Protein AF-A0A7S3ZEH0-F1 (afdb_monomer_lite)

Organism: NCBI:txid91324

Foldseek 3Di:
DVQDQKWKWKDAPFKIKIWDFDPDPDGDIDIDMDTPVVPDPDDDFDDPQNSMWMKMFGPVLVVVLVVVQPQFPDWDWDFDADPNFTWTWIFTHHPPDTDIDTTTIDTDDPVRVVVRDDDDDDDDPDDDDDDDPVVVVVVVVVVVVVVVD

pLDDT: mean 90.43, std 10.84, range [43.19, 98.19]

InterPro domains:
  IPR007150 HUS1/Mec3 [PF04005] (2-148)
  IPR007150 HUS1/Mec3 [PTHR12900] (2-148)
  IPR016580 HUS1 [PIRSF011312] (2-148)

Sequence (149 aa):
EKISKEVMIIMDKTTIQFRISRESMSEENVFVETAVNGLFDNYRIESKNSNVIGVSAKAPILVAALRTGDRARQIIVKLHKKDNTPCLKFQIFTEENEIVQDVPVRLLNRKQIAETEEPSLPEPEVKIHMPKIKMLKNIINRMRSVSED

Radius of gyration: 18.75 Å; chains: 1; bounding box: 48×48×44 Å

Secondary structure (DSSP, 8-state):
--S-SEEEEEE-SSEEEEEEE--SSS--EEEEEEEGGGT-SS-----TTTT-EEEEEEHHHHHHHHHTTTT-SEEEEEEEEETTEEEEEEEEE-SS-EEEEEEEEEEEPHHHHHHTPPP-PPPPS-------HHHHHHHHHHHHTTTT-

Structure (mmCIF, N/CA/C/O backbone):
data_AF-A0A7S3ZEH0-F1
#
_entry.id   AF-A0A7S3ZEH0-F1
#
loop_
_atom_site.group_PDB
_atom_site.id
_atom_site.type_symbol
_atom_site.label_atom_id
_atom_site.label_alt_id
_atom_site.label_comp_id
_atom_site.label_asym_id
_atom_site.label_entity_id
_atom_site.label_seq_id
_atom_site.pdbx_PDB_ins_code
_atom_site.Cartn_x
_atom_site.Cartn_y
_atom_site.Cartn_z
_atom_site.occupancy
_atom_site.B_iso_or_equiv
_atom_site.auth_seq_id
_atom_site.auth_comp_id
_atom_site.auth_asym_id
_atom_site.auth_atom_id
_atom_site.pdbx_PDB_model_num
ATOM 1 N N . GLU A 1 1 ? 5.547 -7.453 4.840 1.00 46.72 1 GLU A N 1
ATOM 2 C CA . GLU A 1 1 ? 6.449 -7.713 5.988 1.00 46.72 1 GLU A CA 1
ATOM 3 C C . GLU A 1 1 ? 7.658 -8.576 5.623 1.00 46.72 1 GLU A C 1
ATOM 5 O O . GLU A 1 1 ? 8.771 -8.150 5.872 1.00 46.72 1 GLU A O 1
ATOM 10 N N . LYS A 1 2 ? 7.484 -9.745 4.986 1.00 58.69 2 LYS A N 1
ATOM 11 C CA . LYS A 1 2 ? 8.606 -10.664 4.693 1.00 58.69 2 LYS A CA 1
ATOM 12 C C . LYS A 1 2 ? 9.557 -10.230 3.562 1.00 58.69 2 LYS A C 1
ATOM 14 O O . LYS A 1 2 ? 10.610 -10.838 3.412 1.00 58.69 2 LYS A O 1
ATOM 19 N N . ILE A 1 3 ? 9.190 -9.215 2.771 1.00 62.38 3 ILE A N 1
ATOM 20 C CA . ILE A 1 3 ? 9.937 -8.808 1.566 1.00 62.38 3 ILE A CA 1
ATOM 21 C C . ILE A 1 3 ? 10.744 -7.524 1.817 1.00 62.38 3 ILE A C 1
ATOM 23 O O . ILE A 1 3 ? 11.957 -7.557 1.678 1.00 62.38 3 ILE A O 1
ATOM 27 N N . SER A 1 4 ? 10.144 -6.425 2.281 1.00 71.50 4 SER A N 1
ATOM 28 C CA . SER A 1 4 ? 10.888 -5.195 2.610 1.00 71.50 4 SER A CA 1
ATOM 29 C C . SER A 1 4 ? 10.333 -4.484 3.843 1.00 71.50 4 SER A C 1
ATOM 31 O O . SER A 1 4 ? 9.208 -4.756 4.282 1.00 71.50 4 SER A O 1
ATOM 33 N N . LYS A 1 5 ? 11.152 -3.583 4.402 1.00 83.12 5 LYS A N 1
ATOM 34 C CA . LYS A 1 5 ? 10.822 -2.715 5.541 1.00 83.12 5 LYS A CA 1
ATOM 35 C C . LYS A 1 5 ? 9.933 -1.539 5.132 1.00 83.12 5 LYS A C 1
ATOM 37 O O . LYS A 1 5 ? 9.142 -1.088 5.958 1.00 83.12 5 LYS A O 1
ATOM 42 N N . GLU A 1 6 ? 10.024 -1.084 3.885 1.00 90.88 6 GLU A N 1
ATOM 43 C CA . GLU A 1 6 ? 9.177 -0.028 3.322 1.00 90.88 6 GLU A CA 1
ATOM 44 C C . GLU A 1 6 ? 8.362 -0.541 2.133 1.00 90.88 6 GLU A C 1
ATOM 46 O O . GLU A 1 6 ? 8.742 -1.495 1.453 1.00 90.88 6 GLU A O 1
ATOM 51 N N . VAL A 1 7 ? 7.212 0.090 1.918 1.00 94.50 7 VAL A N 1
ATOM 52 C CA . VAL A 1 7 ? 6.353 -0.110 0.754 1.00 94.50 7 VAL A CA 1
ATOM 53 C C . VAL A 1 7 ? 5.926 1.250 0.227 1.00 94.50 7 VAL A C 1
ATOM 55 O O . VAL A 1 7 ? 5.543 2.132 1.000 1.00 94.50 7 VAL A O 1
ATOM 58 N N . MET A 1 8 ? 5.985 1.408 -1.089 1.00 95.75 8 MET A N 1
ATOM 59 C CA . MET A 1 8 ? 5.442 2.567 -1.779 1.00 95.75 8 MET A CA 1
ATOM 60 C C . MET A 1 8 ? 4.051 2.236 -2.297 1.00 95.75 8 MET A C 1
ATOM 62 O O . MET A 1 8 ? 3.823 1.151 -2.828 1.00 95.75 8 MET A O 1
ATOM 66 N N . ILE A 1 9 ? 3.129 3.173 -2.123 1.00 97.19 9 ILE A N 1
ATOM 67 C CA . ILE A 1 9 ? 1.746 3.074 -2.571 1.00 97.19 9 ILE A CA 1
ATOM 68 C C . ILE A 1 9 ? 1.50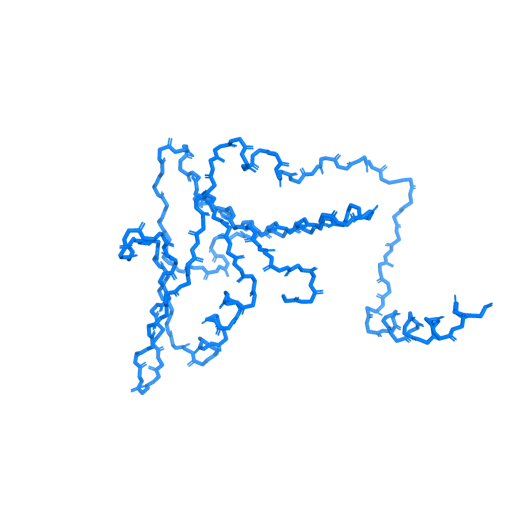5 4.248 -3.508 1.00 97.19 9 ILE A C 1
ATOM 70 O O . ILE A 1 9 ? 1.583 5.405 -3.084 1.00 97.19 9 ILE A O 1
ATOM 74 N N . ILE A 1 10 ? 1.249 3.953 -4.776 1.00 97.75 10 ILE A N 1
ATOM 75 C CA . ILE A 1 10 ? 0.929 4.947 -5.797 1.00 97.75 10 ILE A CA 1
ATOM 76 C C . ILE A 1 10 ? -0.554 4.822 -6.109 1.00 97.75 10 ILE A C 1
ATOM 78 O O . ILE A 1 10 ? -1.046 3.734 -6.384 1.00 97.75 10 ILE A O 1
ATOM 82 N N . MET A 1 11 ? -1.267 5.933 -6.000 1.00 97.88 11 MET A N 1
ATOM 83 C CA . MET A 1 11 ? -2.717 5.990 -6.111 1.00 97.88 11 MET A CA 1
ATOM 84 C C . MET A 1 11 ? -3.094 7.018 -7.166 1.00 97.88 11 MET A C 1
ATOM 86 O O . MET A 1 11 ? -2.714 8.189 -7.049 1.00 97.88 11 MET A O 1
ATOM 90 N N . ASP A 1 12 ? -3.859 6.588 -8.159 1.00 96.88 12 ASP A N 1
ATOM 91 C CA . ASP A 1 12 ? -4.550 7.466 -9.096 1.00 96.88 12 ASP A CA 1
ATOM 92 C C . ASP A 1 12 ? -6.062 7.217 -9.042 1.00 96.88 12 ASP A C 1
ATOM 94 O O . ASP A 1 12 ? -6.558 6.544 -8.147 1.00 96.88 12 ASP A O 1
ATOM 98 N N . LYS A 1 13 ? -6.835 7.797 -9.963 1.00 97.12 13 LYS A N 1
ATOM 99 C CA . LYS A 1 13 ? -8.304 7.686 -9.949 1.00 97.12 13 LYS A CA 1
ATOM 100 C C . LYS A 1 13 ? -8.842 6.274 -10.218 1.00 97.12 13 LYS A C 1
ATOM 102 O O . LYS A 1 13 ? -10.024 6.039 -9.984 1.00 97.12 13 LYS A O 1
ATOM 107 N N . THR A 1 14 ? -8.022 5.377 -10.748 1.00 96.75 14 THR A N 1
ATOM 108 C CA . THR A 1 14 ? -8.417 4.084 -11.315 1.00 96.75 14 THR A CA 1
ATOM 109 C C . THR A 1 14 ? -7.672 2.906 -10.709 1.00 96.75 14 THR A C 1
ATOM 111 O O . THR A 1 14 ? -8.268 1.839 -10.554 1.00 96.75 14 THR A O 1
ATOM 114 N N . THR A 1 15 ? -6.409 3.083 -10.328 1.00 97.50 15 THR A N 1
ATOM 115 C CA . THR A 1 15 ? -5.551 2.009 -9.838 1.00 97.50 15 THR A CA 1
ATOM 116 C C . THR A 1 15 ? -4.839 2.391 -8.548 1.00 97.50 15 THR A C 1
ATOM 118 O O . THR A 1 15 ? -4.650 3.560 -8.190 1.00 97.50 15 THR A O 1
ATOM 121 N N . ILE A 1 16 ? -4.455 1.348 -7.818 1.00 97.44 16 ILE A N 1
ATOM 122 C CA . ILE A 1 16 ? -3.560 1.426 -6.676 1.00 97.44 16 ILE A CA 1
ATOM 123 C C . ILE A 1 16 ? -2.425 0.449 -6.930 1.00 97.44 16 ILE A C 1
ATOM 125 O O . ILE A 1 16 ? -2.649 -0.741 -7.152 1.00 97.44 16 ILE A O 1
ATOM 129 N N . GLN A 1 17 ? -1.204 0.961 -6.872 1.00 96.88 17 GLN A N 1
ATOM 130 C CA . GLN A 1 17 ? 0.010 0.193 -7.086 1.00 96.88 17 GLN A CA 1
ATOM 131 C C . GLN A 1 17 ? 0.812 0.106 -5.791 1.00 96.88 17 GLN A C 1
ATOM 133 O O . GLN A 1 17 ? 1.078 1.121 -5.146 1.00 96.88 17 GLN A O 1
ATOM 138 N N . PHE A 1 18 ? 1.245 -1.099 -5.438 1.00 95.31 18 PHE A N 1
ATOM 139 C CA . PHE A 1 18 ? 2.197 -1.362 -4.369 1.00 95.31 18 PHE A CA 1
ATOM 140 C C . PHE A 1 18 ? 3.542 -1.714 -4.983 1.00 95.31 18 PHE A C 1
ATOM 142 O O . PHE A 1 18 ? 3.646 -2.641 -5.786 1.00 95.31 18 PHE A O 1
ATOM 149 N N . ARG A 1 19 ? 4.574 -0.976 -4.587 1.00 94.19 19 ARG A N 1
ATOM 150 C CA . ARG A 1 19 ? 5.923 -1.121 -5.122 1.00 94.19 19 ARG A CA 1
ATOM 151 C C . ARG A 1 19 ? 6.896 -1.335 -3.980 1.00 94.19 19 ARG A C 1
ATOM 153 O O . ARG A 1 19 ? 6.883 -0.605 -2.983 1.00 94.19 19 ARG A O 1
ATOM 160 N N . ILE A 1 20 ? 7.716 -2.364 -4.109 1.00 90.56 20 ILE A N 1
ATOM 161 C CA . ILE A 1 20 ? 8.736 -2.724 -3.135 1.00 90.56 20 ILE A CA 1
ATOM 162 C C . ILE A 1 20 ? 10.041 -2.920 -3.886 1.00 90.56 20 ILE A C 1
ATOM 164 O O . ILE A 1 20 ? 10.112 -3.769 -4.766 1.00 90.56 20 ILE A O 1
ATOM 168 N N . SER A 1 21 ? 11.071 -2.197 -3.469 1.00 82.12 21 SER A N 1
ATOM 169 C CA . SER A 1 21 ? 12.436 -2.382 -3.952 1.00 82.12 21 SER A CA 1
ATOM 170 C C . SER A 1 21 ? 13.327 -2.789 -2.786 1.00 82.12 21 SER A C 1
ATOM 172 O O . SER A 1 21 ? 13.175 -2.280 -1.667 1.00 82.12 21 SER A O 1
ATOM 174 N N . ARG A 1 22 ? 14.230 -3.742 -3.019 1.00 72.12 22 ARG A N 1
ATOM 175 C CA . ARG A 1 22 ? 15.308 -4.084 -2.084 1.00 72.12 22 ARG A CA 1
ATOM 176 C C . ARG A 1 22 ? 16.590 -3.367 -2.500 1.00 72.12 22 ARG A C 1
ATOM 178 O O . ARG A 1 22 ? 17.007 -3.470 -3.641 1.00 72.12 22 ARG A O 1
ATOM 185 N N . GLU A 1 23 ? 17.232 -2.693 -1.548 1.00 60.22 23 GLU A N 1
ATOM 186 C CA . GLU A 1 23 ? 18.536 -2.024 -1.738 1.00 60.22 23 GLU A CA 1
ATOM 187 C C . GLU A 1 23 ? 19.734 -3.001 -1.690 1.00 60.22 23 GLU A C 1
ATOM 189 O O . GLU A 1 23 ? 20.887 -2.587 -1.769 1.00 60.22 23 GLU A O 1
ATOM 194 N N . SER A 1 24 ? 19.495 -4.305 -1.510 1.00 59.44 24 SER A N 1
ATOM 195 C CA . SER A 1 24 ? 20.548 -5.328 -1.471 1.00 59.44 24 SER A CA 1
ATOM 196 C C . SER A 1 24 ? 21.079 -5.676 -2.866 1.00 59.44 24 SER A C 1
ATOM 198 O O . SER A 1 24 ? 20.396 -5.463 -3.856 1.00 59.44 24 SER A O 1
ATOM 200 N N . MET A 1 25 ? 22.260 -6.306 -2.926 1.00 49.22 25 MET A N 1
ATOM 201 C CA . MET A 1 25 ? 22.977 -6.724 -4.152 1.00 49.22 25 MET A CA 1
ATOM 202 C C . MET A 1 25 ? 22.169 -7.565 -5.163 1.00 49.22 25 MET A C 1
ATOM 204 O O . MET A 1 25 ? 22.619 -7.760 -6.286 1.00 49.22 25 MET A O 1
ATOM 208 N N . SER A 1 26 ? 20.993 -8.066 -4.782 1.00 57.91 26 SER A N 1
ATOM 209 C CA . SER A 1 26 ? 19.984 -8.609 -5.689 1.00 57.91 26 SER A CA 1
ATOM 210 C C . SER A 1 26 ? 18.871 -7.571 -5.880 1.00 57.91 26 SER A C 1
ATOM 212 O O . SER A 1 26 ? 18.153 -7.275 -4.918 1.00 57.91 26 SER A O 1
ATOM 214 N N . GLU A 1 27 ? 18.714 -7.048 -7.100 1.00 63.56 27 GLU A N 1
ATOM 215 C CA . GLU A 1 27 ? 17.656 -6.105 -7.505 1.00 63.56 27 GLU A CA 1
ATOM 216 C C . GLU A 1 27 ? 16.273 -6.783 -7.520 1.00 63.56 27 GLU A C 1
ATOM 218 O O . GLU A 1 27 ? 15.629 -6.972 -8.550 1.00 63.56 27 GLU A O 1
ATOM 223 N N . GLU A 1 28 ? 15.808 -7.216 -6.354 1.00 75.31 28 GLU A N 1
ATOM 224 C CA . GLU A 1 28 ? 14.489 -7.808 -6.200 1.00 75.31 28 GLU A CA 1
ATOM 225 C C . GLU A 1 28 ? 13.457 -6.694 -6.050 1.00 75.31 28 GLU A C 1
ATOM 227 O O . GLU A 1 28 ? 13.309 -6.084 -4.983 1.00 75.31 28 GLU A O 1
ATOM 232 N N . ASN A 1 29 ? 12.729 -6.451 -7.135 1.00 84.75 29 ASN A N 1
ATOM 233 C CA . ASN A 1 29 ? 11.590 -5.551 -7.153 1.00 84.75 29 ASN A CA 1
ATOM 234 C C . ASN A 1 29 ? 10.283 -6.348 -7.186 1.00 84.75 29 ASN A C 1
ATOM 236 O O . ASN A 1 29 ? 10.173 -7.373 -7.858 1.00 84.75 29 ASN A O 1
ATOM 240 N N . VAL A 1 30 ? 9.284 -5.875 -6.445 1.00 90.31 30 VAL A N 1
ATOM 241 C CA . VAL A 1 30 ? 7.925 -6.419 -6.455 1.00 90.31 30 VAL A CA 1
ATOM 242 C C . VAL A 1 30 ? 6.963 -5.298 -6.796 1.00 90.31 30 VAL A C 1
ATOM 244 O O . VAL A 1 30 ? 6.906 -4.286 -6.094 1.00 90.31 30 VAL A O 1
ATOM 247 N N . PHE A 1 31 ? 6.180 -5.530 -7.842 1.00 93.19 31 PHE A N 1
ATOM 248 C CA . PHE A 1 31 ? 5.131 -4.643 -8.316 1.00 93.19 31 PHE A CA 1
ATOM 249 C C . PHE A 1 31 ? 3.796 -5.375 -8.216 1.00 93.19 31 PHE A C 1
ATOM 251 O O . PHE A 1 31 ? 3.687 -6.553 -8.559 1.00 93.19 31 PHE A O 1
ATOM 258 N N . VAL A 1 32 ? 2.791 -4.698 -7.669 1.00 94.19 32 VAL A N 1
ATOM 259 C CA . VAL A 1 32 ? 1.416 -5.191 -7.614 1.00 94.19 32 VAL A CA 1
ATOM 260 C C . VAL A 1 32 ? 0.502 -4.042 -7.977 1.00 94.19 32 VAL A C 1
ATOM 262 O O . VAL A 1 32 ? 0.510 -3.023 -7.293 1.00 94.19 32 VAL A O 1
ATOM 265 N N . GLU A 1 33 ? -0.314 -4.221 -9.003 1.00 95.38 33 GLU A N 1
ATOM 266 C CA . GLU A 1 33 ? -1.375 -3.289 -9.363 1.00 95.38 33 GLU A CA 1
ATOM 267 C C . GLU A 1 33 ? -2.741 -3.915 -9.088 1.00 95.38 33 GLU A C 1
ATOM 269 O O . GLU A 1 33 ? -2.953 -5.114 -9.278 1.00 95.38 33 GLU A O 1
ATOM 274 N N . THR A 1 34 ? -3.679 -3.095 -8.626 1.00 96.19 34 THR A N 1
ATOM 275 C CA . THR A 1 34 ? -5.081 -3.478 -8.484 1.00 96.19 34 THR A CA 1
ATOM 276 C C . THR A 1 34 ? -5.993 -2.303 -8.809 1.00 96.19 34 THR A C 1
ATOM 278 O O . THR A 1 34 ? -5.652 -1.141 -8.571 1.00 96.19 34 THR A O 1
ATOM 281 N N . ALA A 1 35 ? -7.167 -2.603 -9.355 1.00 97.44 35 ALA A N 1
ATOM 282 C CA . ALA A 1 35 ? -8.162 -1.596 -9.679 1.00 97.44 35 ALA A CA 1
ATOM 283 C C . ALA A 1 35 ? -8.859 -1.085 -8.406 1.00 97.44 35 ALA A C 1
ATOM 285 O O . ALA A 1 35 ? -9.201 -1.854 -7.505 1.00 97.44 35 ALA A O 1
ATOM 286 N N . VAL A 1 36 ? -9.108 0.225 -8.345 1.00 96.94 36 VAL A N 1
ATOM 287 C CA . VAL A 1 36 ? -9.748 0.897 -7.202 1.00 96.94 36 VAL A CA 1
ATOM 288 C C . VAL A 1 36 ? -11.123 0.307 -6.895 1.00 96.94 36 VAL A C 1
ATOM 290 O O . VAL A 1 36 ? -11.448 0.081 -5.732 1.00 96.94 36 VAL A O 1
ATOM 293 N N . ASN A 1 37 ? -11.912 0.016 -7.929 1.00 95.50 37 ASN A N 1
ATOM 294 C CA . ASN A 1 37 ? -13.257 -0.549 -7.797 1.00 95.50 37 ASN A CA 1
ATOM 295 C C . ASN A 1 37 ? -13.273 -1.969 -7.201 1.00 95.50 37 ASN A C 1
ATOM 297 O O . ASN A 1 37 ? -14.317 -2.416 -6.741 1.00 95.50 37 ASN A O 1
ATOM 301 N N . GLY A 1 38 ? -12.137 -2.672 -7.197 1.00 93.38 38 GLY A N 1
ATOM 302 C CA . GLY A 1 38 ? -11.985 -3.953 -6.509 1.00 93.38 38 GLY A CA 1
ATOM 303 C C . GLY A 1 38 ? -11.684 -3.816 -5.014 1.00 93.38 38 GLY A C 1
ATOM 304 O O . GLY A 1 38 ? -11.722 -4.817 -4.303 1.00 93.38 38 GLY A O 1
ATOM 305 N N . LEU A 1 39 ? -11.362 -2.608 -4.535 1.00 93.00 39 LEU A N 1
ATOM 306 C CA . LEU A 1 39 ? -10.966 -2.348 -3.147 1.00 93.00 39 LEU A CA 1
ATOM 307 C C . LEU A 1 39 ? -11.892 -1.379 -2.399 1.00 93.00 39 LEU A C 1
ATOM 309 O O . LEU A 1 39 ? -12.004 -1.486 -1.179 1.00 93.00 39 LEU A O 1
ATOM 313 N N . PHE A 1 40 ? -12.508 -0.417 -3.088 1.00 96.38 40 PHE A N 1
ATOM 314 C CA . PHE A 1 40 ? -13.248 0.679 -2.461 1.00 96.38 40 PHE A CA 1
ATOM 315 C C . PHE A 1 40 ? -14.599 0.913 -3.138 1.00 96.38 40 PHE A C 1
ATOM 317 O O . PHE A 1 40 ? -14.658 1.107 -4.350 1.00 96.38 40 PHE A O 1
ATOM 324 N N . ASP A 1 41 ? -15.658 1.025 -2.332 1.00 96.69 41 ASP A N 1
ATOM 325 C CA . ASP A 1 41 ? -16.982 1.463 -2.804 1.00 96.69 41 ASP A CA 1
ATOM 326 C C . ASP A 1 41 ? -17.006 2.962 -3.131 1.00 96.69 41 ASP A C 1
ATOM 328 O O . ASP A 1 41 ? -17.673 3.411 -4.059 1.00 96.69 41 ASP A O 1
ATOM 332 N N . ASN A 1 42 ? -16.273 3.756 -2.345 1.00 97.19 42 ASN A N 1
ATOM 333 C CA . ASN A 1 42 ? -16.170 5.202 -2.496 1.00 97.19 42 ASN A CA 1
ATOM 334 C C . ASN A 1 42 ? -14.701 5.602 -2.522 1.00 97.19 42 ASN A C 1
ATOM 336 O O . ASN A 1 42 ? -13.947 5.285 -1.600 1.00 97.19 42 ASN A O 1
ATOM 340 N N . TYR A 1 43 ? -14.307 6.341 -3.553 1.00 97.19 43 TYR A N 1
ATOM 341 C CA . TYR A 1 43 ? -12.917 6.704 -3.761 1.00 97.19 43 TYR A CA 1
ATOM 342 C C . TYR A 1 43 ? -12.780 8.105 -4.345 1.00 97.19 43 TYR A C 1
ATOM 344 O O . TYR A 1 43 ? -13.489 8.483 -5.277 1.00 97.19 43 TYR A O 1
ATOM 352 N N . ARG A 1 44 ? -11.849 8.887 -3.794 1.00 96.88 44 ARG A N 1
ATOM 353 C CA . ARG A 1 44 ? -11.543 10.237 -4.269 1.00 96.88 44 ARG A CA 1
ATOM 354 C C . ARG A 1 44 ? -10.055 10.519 -4.122 1.00 96.88 44 ARG A C 1
ATOM 356 O O . ARG A 1 44 ? -9.524 10.489 -3.015 1.00 96.88 44 ARG A O 1
ATOM 363 N N . ILE A 1 45 ? -9.422 10.874 -5.236 1.00 96.06 45 ILE A N 1
ATOM 364 C CA . ILE A 1 45 ? -8.053 11.389 -5.290 1.00 96.06 45 ILE A CA 1
ATOM 365 C C . ILE A 1 45 ? -8.060 12.739 -5.990 1.00 96.06 45 ILE A C 1
ATOM 367 O O . ILE A 1 45 ? -8.579 12.881 -7.099 1.00 96.06 45 ILE A O 1
ATOM 371 N N . GLU A 1 46 ? -7.430 13.714 -5.343 1.00 95.69 46 GLU A N 1
ATOM 372 C CA . GLU A 1 46 ? -7.159 15.036 -5.893 1.00 95.69 46 GLU A CA 1
ATOM 373 C C . GLU A 1 46 ? -5.729 15.423 -5.538 1.00 95.69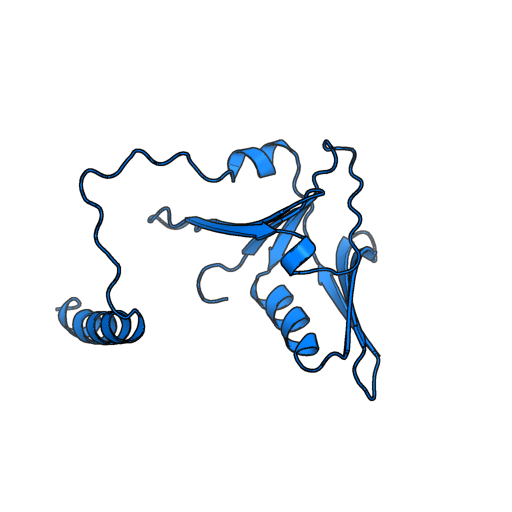 46 GLU A C 1
ATOM 375 O O . GLU A 1 46 ? -5.337 15.430 -4.372 1.00 95.69 46 GLU A O 1
ATOM 380 N N . SER A 1 47 ? -4.924 15.718 -6.555 1.00 93.69 47 SER A N 1
ATOM 381 C CA . SER A 1 47 ? -3.512 16.044 -6.373 1.00 93.69 47 SER A CA 1
ATOM 382 C C . SER A 1 47 ? -3.040 16.979 -7.470 1.00 93.69 47 SER A C 1
ATOM 384 O O . SER A 1 47 ? -3.362 16.797 -8.644 1.00 93.69 47 SER A O 1
ATOM 386 N N . LYS A 1 48 ? -2.196 17.947 -7.097 1.00 92.75 48 LYS A N 1
ATOM 387 C CA . LYS A 1 48 ? -1.501 18.816 -8.060 1.00 92.75 48 LYS A CA 1
ATOM 388 C C . LYS A 1 48 ? -0.488 18.051 -8.917 1.00 92.75 48 LYS A C 1
ATOM 390 O O . LYS A 1 48 ? -0.050 18.562 -9.940 1.00 92.75 48 LYS A O 1
ATOM 395 N N . ASN A 1 49 ? -0.134 16.827 -8.530 1.00 92.06 49 ASN A N 1
ATOM 396 C CA . ASN A 1 49 ? 0.704 15.931 -9.316 1.00 92.06 49 ASN A CA 1
ATOM 397 C C . ASN A 1 49 ? -0.154 15.095 -10.280 1.00 92.06 49 ASN A C 1
ATOM 399 O O . ASN A 1 49 ? -0.170 13.872 -10.203 1.00 92.06 49 ASN A O 1
ATOM 403 N N . SER A 1 50 ? -0.924 15.763 -11.144 1.00 93.19 50 SER A N 1
ATOM 404 C CA . SER A 1 50 ? -1.793 15.119 -12.145 1.00 93.19 50 SER A CA 1
ATOM 405 C C . SER A 1 50 ? -2.776 14.095 -11.555 1.00 93.19 50 SER A C 1
ATOM 407 O O . SER A 1 50 ? -3.006 13.046 -12.142 1.00 93.19 50 SER A O 1
ATOM 409 N N . ASN A 1 51 ? -3.357 14.388 -10.383 1.00 94.94 51 ASN A N 1
ATOM 410 C CA . ASN A 1 51 ? -4.219 13.462 -9.633 1.00 94.94 51 ASN A CA 1
ATOM 411 C C . ASN A 1 51 ? -3.562 12.122 -9.263 1.00 94.94 51 ASN A C 1
ATOM 413 O O . ASN A 1 51 ? -4.263 11.138 -9.055 1.00 94.94 51 ASN A O 1
ATOM 417 N N . VAL A 1 52 ? -2.236 12.106 -9.121 1.00 96.81 52 VAL A N 1
ATOM 418 C CA . VAL A 1 52 ? -1.484 10.982 -8.561 1.00 96.81 52 VAL A CA 1
ATOM 419 C C . VAL A 1 52 ? -0.977 11.358 -7.173 1.00 96.81 52 VAL A C 1
ATOM 421 O O . VAL A 1 52 ? -0.398 12.433 -6.968 1.00 96.81 52 VAL A O 1
ATOM 424 N N . ILE A 1 53 ? -1.180 10.468 -6.207 1.00 97.94 53 ILE A N 1
ATOM 425 C CA . ILE A 1 53 ? -0.627 10.566 -4.857 1.00 97.94 53 ILE A CA 1
ATOM 426 C C . ILE A 1 53 ? 0.268 9.352 -4.626 1.00 97.94 53 ILE A C 1
ATOM 428 O O . ILE A 1 53 ? -0.207 8.223 -4.587 1.00 97.94 53 ILE A O 1
ATOM 432 N N . GLY A 1 54 ? 1.567 9.593 -4.455 1.00 97.50 54 GLY A N 1
ATOM 433 C CA . GLY A 1 54 ? 2.524 8.574 -4.033 1.00 97.50 54 GLY A CA 1
ATOM 434 C C . GLY A 1 54 ? 2.880 8.745 -2.561 1.00 97.50 54 GLY A C 1
ATOM 435 O O . GLY A 1 54 ? 3.172 9.859 -2.121 1.00 97.50 54 GLY A O 1
ATOM 436 N N . VAL A 1 55 ? 2.886 7.652 -1.802 1.00 97.56 55 VAL A N 1
ATOM 437 C CA . VAL A 1 55 ? 3.319 7.632 -0.399 1.00 97.56 55 VAL A CA 1
ATOM 438 C C . VAL A 1 55 ? 4.260 6.458 -0.138 1.00 97.56 55 VAL A C 1
ATOM 440 O O . VAL A 1 55 ? 4.080 5.393 -0.715 1.00 97.56 55 VAL A O 1
ATOM 443 N N . SER A 1 56 ? 5.248 6.629 0.740 1.00 96.38 56 SER A N 1
ATOM 444 C CA . SER A 1 56 ? 6.016 5.523 1.332 1.00 96.38 56 SER A CA 1
ATOM 445 C C . SER A 1 56 ? 5.621 5.337 2.794 1.00 96.38 56 SER A C 1
ATOM 447 O O . SER A 1 56 ? 5.481 6.318 3.531 1.00 96.38 56 SER A O 1
ATOM 449 N N . ALA A 1 57 ? 5.457 4.085 3.212 1.00 96.38 57 ALA A N 1
ATOM 450 C CA . ALA A 1 57 ? 5.136 3.697 4.578 1.00 96.38 57 ALA A CA 1
ATOM 451 C C . ALA A 1 57 ? 6.024 2.537 5.042 1.00 96.38 57 ALA A C 1
ATOM 453 O O . ALA A 1 57 ? 6.406 1.664 4.258 1.00 96.38 57 ALA A O 1
ATOM 454 N N . LYS A 1 58 ? 6.280 2.461 6.353 1.00 94.69 58 LYS A N 1
ATOM 455 C CA . LYS A 1 58 ? 6.905 1.272 6.945 1.00 94.69 58 LYS A CA 1
ATOM 456 C C . LYS A 1 58 ? 5.933 0.098 6.861 1.00 94.69 58 LYS A C 1
ATOM 458 O O . LYS A 1 58 ? 4.869 0.120 7.483 1.00 94.69 58 LYS A O 1
ATOM 463 N N . ALA A 1 59 ? 6.322 -0.949 6.140 1.00 92.94 59 ALA A N 1
ATOM 464 C CA . ALA A 1 59 ? 5.474 -2.103 5.873 1.00 92.94 59 ALA A CA 1
ATOM 465 C C . ALA A 1 59 ? 4.942 -2.784 7.153 1.00 92.94 59 ALA A C 1
ATOM 467 O O . ALA A 1 59 ? 3.758 -3.114 7.172 1.00 92.94 59 ALA A O 1
ATOM 468 N N . PRO A 1 60 ? 5.723 -2.969 8.241 1.00 92.81 60 PRO A N 1
ATOM 469 C CA . PRO A 1 60 ? 5.189 -3.571 9.467 1.00 92.81 60 PRO A CA 1
ATOM 470 C C . PRO A 1 60 ? 4.054 -2.755 10.101 1.00 92.81 60 PRO A C 1
ATOM 472 O O . PRO A 1 60 ? 3.054 -3.329 10.524 1.00 92.81 60 PRO A O 1
ATOM 475 N N . ILE A 1 61 ? 4.176 -1.421 10.114 1.00 94.25 61 ILE A N 1
ATOM 476 C CA . ILE A 1 61 ? 3.181 -0.518 10.715 1.00 94.25 61 ILE A CA 1
ATOM 477 C C . ILE A 1 61 ? 1.901 -0.518 9.879 1.00 94.25 61 ILE A C 1
ATOM 479 O O . ILE A 1 61 ? 0.811 -0.670 10.421 1.00 94.25 61 ILE A O 1
ATOM 483 N N . LEU A 1 62 ? 2.037 -0.413 8.554 1.00 95.25 62 LEU A N 1
ATOM 484 C CA . LEU A 1 62 ? 0.894 -0.449 7.645 1.00 95.25 62 LEU A CA 1
ATOM 485 C C . LEU A 1 62 ? 0.116 -1.764 7.771 1.00 95.25 62 LEU A C 1
ATOM 487 O O . LEU A 1 62 ? -1.105 -1.755 7.881 1.00 95.25 62 LEU A O 1
ATOM 491 N N . VAL A 1 63 ? 0.816 -2.902 7.780 1.00 93.88 63 VAL A N 1
ATOM 492 C CA . VAL A 1 63 ? 0.157 -4.209 7.882 1.00 93.88 63 VAL A CA 1
ATOM 493 C C . VAL A 1 63 ? -0.482 -4.394 9.262 1.00 93.88 63 VAL A C 1
ATOM 495 O O . VAL A 1 63 ? -1.567 -4.965 9.348 1.00 93.88 63 VAL A O 1
ATOM 498 N N . ALA A 1 64 ? 0.144 -3.910 10.339 1.00 93.50 64 ALA A N 1
ATOM 499 C CA . ALA A 1 64 ? -0.470 -3.924 11.665 1.00 93.50 64 ALA A CA 1
ATOM 500 C C . ALA A 1 64 ? -1.777 -3.113 11.696 1.00 93.50 64 ALA A C 1
ATOM 502 O O . ALA A 1 64 ? -2.772 -3.605 12.224 1.00 93.50 64 ALA A O 1
ATOM 503 N N . ALA A 1 65 ? -1.800 -1.935 11.065 1.00 94.44 65 ALA A N 1
ATOM 504 C CA . ALA A 1 65 ? -3.000 -1.109 10.977 1.00 94.44 65 ALA A CA 1
ATOM 505 C C . ALA A 1 65 ? -4.105 -1.723 10.117 1.00 94.44 65 ALA A C 1
ATOM 507 O O . ALA A 1 65 ? -5.271 -1.655 10.478 1.00 94.44 65 ALA A O 1
AT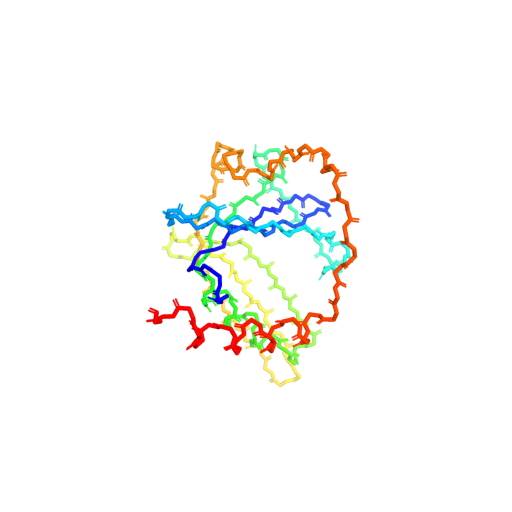OM 508 N N . LEU A 1 66 ? -3.755 -2.383 9.013 1.00 92.56 66 LEU A N 1
ATOM 509 C CA . LEU A 1 66 ? -4.734 -3.104 8.197 1.00 92.56 66 LEU A CA 1
ATOM 510 C C . LEU A 1 66 ? -5.297 -4.332 8.926 1.00 92.56 66 LEU A C 1
ATOM 512 O O . LEU A 1 66 ? -6.484 -4.622 8.811 1.00 92.56 66 LEU A O 1
ATOM 516 N N . ARG A 1 67 ? -4.472 -5.037 9.712 1.00 93.62 67 ARG A N 1
ATOM 517 C CA . ARG A 1 67 ? -4.897 -6.231 10.462 1.00 93.62 67 ARG A CA 1
ATOM 518 C C . ARG A 1 67 ? -5.958 -5.945 11.518 1.00 93.62 67 ARG A C 1
ATOM 520 O O . ARG A 1 67 ? -6.739 -6.838 11.826 1.00 93.62 67 ARG A O 1
ATOM 527 N N . THR A 1 68 ? -6.024 -4.735 12.065 1.00 92.06 68 THR A N 1
ATOM 528 C CA . THR A 1 68 ? -7.096 -4.392 13.014 1.00 92.06 68 THR A CA 1
ATOM 529 C C . THR A 1 68 ? -8.457 -4.241 12.339 1.00 92.06 68 THR A C 1
ATOM 531 O O . THR A 1 68 ? -9.477 -4.272 13.022 1.00 92.06 68 THR A O 1
ATOM 534 N N . GLY A 1 69 ? -8.483 -4.160 11.005 1.00 90.44 69 GLY A N 1
ATOM 535 C CA . GLY A 1 69 ? -9.691 -4.135 10.190 1.00 90.44 69 GLY A CA 1
ATOM 536 C C . GLY A 1 69 ? -10.235 -5.504 9.771 1.00 90.44 69 GLY A C 1
ATOM 537 O O . GLY A 1 69 ? -11.234 -5.538 9.066 1.00 90.44 69 GLY A O 1
ATOM 538 N N . ASP A 1 70 ? -9.627 -6.623 10.184 1.00 89.69 70 ASP A N 1
ATOM 539 C CA . ASP A 1 70 ? -9.986 -7.975 9.704 1.00 89.69 70 ASP A CA 1
ATOM 540 C C . ASP A 1 70 ? -11.464 -8.348 9.937 1.00 89.69 70 ASP A C 1
ATOM 542 O O . ASP A 1 70 ? -12.082 -9.027 9.124 1.00 89.69 70 ASP A O 1
ATOM 546 N N . ARG A 1 71 ? -12.059 -7.852 11.030 1.00 89.69 71 ARG A N 1
ATOM 547 C CA . ARG A 1 71 ? -13.486 -8.032 11.365 1.00 89.69 71 ARG A CA 1
ATOM 548 C C . ARG A 1 7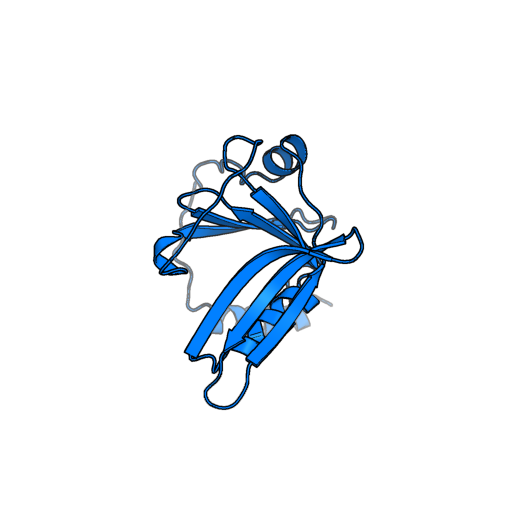1 ? -14.292 -6.736 11.270 1.00 89.69 71 ARG A C 1
ATOM 550 O O . ARG A 1 71 ? -15.313 -6.584 11.938 1.00 89.69 71 ARG A O 1
ATOM 557 N N . ALA A 1 72 ? -13.800 -5.759 10.516 1.00 95.06 72 ALA A N 1
ATOM 558 C CA . ALA A 1 72 ? -14.473 -4.479 10.383 1.00 95.06 72 ALA A CA 1
ATOM 559 C C . ALA A 1 72 ? -15.685 -4.588 9.461 1.00 95.06 72 ALA A C 1
ATOM 561 O O . ALA A 1 72 ? -15.636 -5.224 8.411 1.00 95.06 72 ALA A O 1
ATOM 562 N N . ARG A 1 73 ? -16.759 -3.891 9.827 1.00 95.88 73 ARG A N 1
ATOM 563 C CA . ARG A 1 73 ? -17.921 -3.703 8.957 1.00 95.88 73 ARG A CA 1
ATOM 564 C C . ARG A 1 73 ? -17.678 -2.599 7.931 1.00 95.88 73 ARG A C 1
ATOM 566 O O . ARG A 1 73 ? -18.281 -2.604 6.864 1.00 95.88 73 ARG A O 1
ATOM 573 N N . GLN A 1 74 ? -16.819 -1.639 8.271 1.00 95.94 74 GLN A N 1
ATOM 574 C CA . GLN A 1 74 ? -16.441 -0.532 7.403 1.00 95.94 74 GLN A CA 1
ATOM 575 C C . GLN A 1 74 ? -15.032 -0.046 7.744 1.00 95.94 74 GLN A C 1
ATOM 577 O O . GLN A 1 74 ? -14.659 0.051 8.913 1.00 95.94 74 GLN A O 1
ATOM 582 N N . ILE A 1 75 ? -14.268 0.318 6.716 1.00 97.06 75 ILE A N 1
ATOM 583 C CA . ILE A 1 75 ? -12.968 0.973 6.862 1.00 97.06 75 ILE A CA 1
ATOM 584 C C . ILE A 1 75 ? -12.968 2.231 5.999 1.00 97.06 75 ILE A C 1
ATOM 586 O O . ILE A 1 75 ? -13.316 2.188 4.821 1.00 97.06 75 ILE A O 1
ATOM 590 N N . ILE A 1 76 ? -12.562 3.357 6.580 1.00 97.62 76 ILE A N 1
ATOM 591 C CA . ILE A 1 76 ? -12.359 4.618 5.870 1.00 97.62 76 ILE A CA 1
ATOM 592 C C . ILE A 1 76 ? -10.887 4.995 5.983 1.00 97.62 76 ILE A C 1
ATOM 594 O O . ILE A 1 76 ? -10.361 5.159 7.085 1.00 97.62 76 ILE A O 1
ATOM 598 N N . VAL A 1 77 ? -10.233 5.171 4.837 1.00 97.38 77 VAL A N 1
ATOM 599 C CA . VAL A 1 77 ? -8.827 5.578 4.762 1.00 97.38 77 VAL A CA 1
ATOM 600 C C . VAL A 1 77 ? -8.746 7.031 4.310 1.00 97.38 77 VAL A C 1
ATOM 602 O O . VAL A 1 77 ? -9.345 7.405 3.304 1.00 97.38 77 VAL A O 1
ATOM 605 N N . LYS A 1 78 ? -8.018 7.871 5.052 1.00 97.88 78 LYS A N 1
ATOM 606 C CA . LYS A 1 78 ? -7.830 9.294 4.726 1.00 97.88 78 LYS A CA 1
ATOM 607 C C . LYS A 1 78 ? -6.365 9.683 4.813 1.00 97.88 78 LYS A C 1
ATOM 609 O O . LYS A 1 78 ? -5.720 9.432 5.826 1.00 97.88 78 LYS A O 1
ATOM 614 N N . LEU A 1 79 ? -5.860 10.367 3.793 1.00 98.00 79 LEU A N 1
ATOM 615 C CA . LEU A 1 79 ? -4.577 11.055 3.885 1.00 98.00 79 LEU A CA 1
ATOM 616 C C . LEU A 1 79 ? -4.783 12.395 4.595 1.00 98.00 79 LEU A C 1
ATOM 618 O O . LEU A 1 79 ? -5.580 13.220 4.154 1.00 98.00 79 LEU A O 1
ATOM 622 N N . HIS A 1 80 ? -4.077 12.613 5.699 1.00 97.25 80 HIS A N 1
ATOM 623 C CA . HIS A 1 80 ? -4.150 13.856 6.466 1.00 97.25 80 HIS A CA 1
ATOM 624 C C . HIS A 1 80 ? -2.787 14.219 7.056 1.00 97.25 80 HIS A C 1
ATOM 626 O O . HIS A 1 80 ? -1.789 13.543 6.807 1.00 97.25 80 HIS A O 1
ATOM 632 N N . LYS A 1 81 ? -2.734 15.316 7.811 1.00 96.62 81 LYS A N 1
ATOM 633 C CA . LYS A 1 81 ? -1.519 15.810 8.453 1.00 96.62 81 LYS A CA 1
ATOM 634 C C . LYS A 1 81 ? -1.767 15.927 9.955 1.00 96.62 81 LYS A C 1
ATOM 636 O O . LYS A 1 81 ? -2.575 16.751 10.373 1.00 96.62 81 LYS A O 1
ATOM 641 N N . LYS A 1 82 ? -1.063 15.119 10.747 1.00 95.69 82 LYS A N 1
ATOM 642 C CA . LYS A 1 82 ? -1.111 15.101 12.214 1.00 95.69 82 LYS A CA 1
ATOM 643 C C . LYS A 1 82 ? 0.194 15.652 12.764 1.00 95.69 82 LYS A C 1
ATOM 645 O O . LYS A 1 82 ? 1.246 15.129 12.417 1.00 95.69 82 LYS A O 1
ATOM 650 N N . ASP A 1 83 ? 0.142 16.710 13.568 1.00 94.31 83 ASP A N 1
ATOM 651 C CA . ASP A 1 83 ? 1.330 17.317 14.196 1.00 94.31 83 ASP A CA 1
ATOM 652 C C . ASP A 1 83 ? 2.470 17.560 13.194 1.00 94.31 83 ASP A C 1
ATOM 654 O O . ASP A 1 83 ? 3.617 17.157 13.362 1.00 94.31 83 ASP A O 1
ATOM 658 N N . ASN A 1 84 ? 2.108 18.176 12.070 1.00 93.69 84 ASN A N 1
ATOM 659 C CA . ASN A 1 84 ? 2.976 18.446 10.926 1.00 93.69 84 ASN A CA 1
ATOM 660 C C . ASN A 1 84 ? 3.495 17.214 10.139 1.00 93.69 84 ASN A C 1
ATOM 662 O O . ASN A 1 84 ? 4.192 17.383 9.139 1.00 93.69 84 ASN A O 1
ATOM 666 N N . THR A 1 85 ? 3.090 15.998 10.508 1.00 95.50 85 THR A N 1
ATOM 667 C CA . THR A 1 85 ? 3.485 14.733 9.870 1.00 95.50 85 THR A CA 1
ATOM 668 C C . THR A 1 85 ? 2.361 14.192 8.975 1.00 95.50 85 THR A C 1
ATOM 670 O O . THR A 1 85 ? 1.226 14.062 9.438 1.00 95.50 85 THR A O 1
ATOM 673 N N . PRO A 1 86 ? 2.615 13.879 7.690 1.00 97.69 86 PRO A N 1
ATOM 674 C CA . PRO A 1 86 ? 1.631 13.216 6.838 1.00 97.69 86 PRO A CA 1
ATOM 675 C C . PRO A 1 86 ? 1.320 11.800 7.339 1.00 97.69 86 PRO A C 1
ATOM 677 O O . PRO A 1 86 ? 2.231 11.020 7.614 1.00 97.69 86 PRO A O 1
ATOM 680 N N . CYS A 1 87 ? 0.038 11.452 7.414 1.00 98.19 87 CYS A N 1
ATOM 681 C CA . CYS A 1 87 ? -0.431 10.156 7.897 1.00 98.19 87 CYS A CA 1
ATOM 682 C C . CYS A 1 87 ? -1.565 9.611 7.023 1.00 98.19 87 CYS A C 1
ATOM 684 O O . CYS A 1 87 ? -2.447 10.357 6.593 1.00 98.19 87 CYS A O 1
ATOM 686 N N . LEU A 1 88 ? -1.587 8.293 6.834 1.00 98.00 88 LEU A N 1
ATOM 687 C CA . LEU A 1 88 ? -2.789 7.567 6.433 1.00 98.00 88 LEU A CA 1
ATOM 688 C C . LEU A 1 88 ? -3.577 7.211 7.695 1.00 98.00 88 LEU A C 1
ATOM 690 O O . LEU A 1 88 ? -3.136 6.391 8.499 1.00 98.00 88 LEU A O 1
ATOM 694 N N . LYS A 1 89 ? -4.733 7.846 7.873 1.00 97.94 89 LYS A N 1
ATOM 695 C CA . LYS A 1 89 ? -5.684 7.547 8.941 1.00 97.94 89 LYS A CA 1
ATOM 696 C C . LYS A 1 89 ? -6.597 6.416 8.507 1.00 97.94 89 LYS A C 1
ATOM 698 O O . LYS A 1 89 ? -7.339 6.577 7.542 1.00 97.94 89 LYS A O 1
ATOM 703 N N . PHE A 1 90 ? -6.586 5.330 9.259 1.00 97.6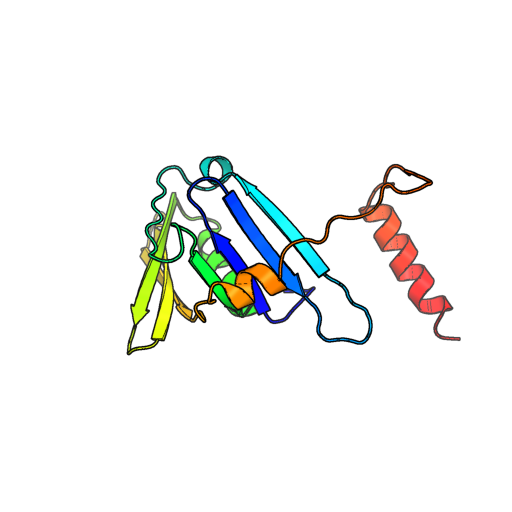2 90 PHE A N 1
ATOM 704 C CA . PHE A 1 90 ? -7.537 4.235 9.159 1.00 97.62 90 PHE A CA 1
ATOM 705 C C . PHE A 1 90 ? -8.590 4.431 10.247 1.00 97.62 90 PHE A C 1
ATOM 707 O O . PHE A 1 90 ? -8.276 4.350 11.433 1.00 97.62 90 PHE A O 1
ATOM 714 N N . GLN A 1 91 ? -9.820 4.743 9.845 1.00 97.75 91 GLN A N 1
ATOM 715 C CA . GLN A 1 91 ? -10.992 4.716 10.719 1.00 97.75 91 GLN A CA 1
ATOM 716 C C . GLN A 1 91 ? -11.717 3.399 10.472 1.00 97.75 91 GLN A C 1
ATOM 718 O O . GLN A 1 91 ? -12.214 3.162 9.372 1.00 97.75 91 GLN A O 1
ATOM 723 N N . ILE A 1 92 ? -11.709 2.532 11.470 1.00 97.44 92 ILE A N 1
ATOM 724 C CA . ILE A 1 92 ? -12.157 1.150 11.374 1.00 97.44 92 ILE A CA 1
ATOM 725 C C . ILE A 1 92 ? -13.364 1.001 12.290 1.00 97.44 92 ILE A C 1
ATOM 727 O O . ILE A 1 92 ? -13.257 1.213 13.495 1.00 97.44 92 ILE A O 1
ATOM 731 N N . PHE A 1 93 ? -14.502 0.626 11.718 1.00 96.75 93 PHE A N 1
ATOM 732 C CA . PHE A 1 93 ? -15.753 0.436 12.443 1.00 96.75 93 PHE A CA 1
ATOM 733 C C . PHE A 1 93 ? -16.035 -1.059 12.555 1.00 96.75 93 PHE A C 1
ATOM 735 O O . PHE A 1 93 ? -16.257 -1.734 11.545 1.00 96.75 93 PHE A O 1
ATOM 742 N N . THR A 1 94 ? -15.996 -1.585 13.775 1.00 93.69 94 THR A N 1
ATOM 743 C CA . THR A 1 94 ? -16.436 -2.948 14.096 1.00 93.69 94 THR A CA 1
ATOM 744 C C . THR A 1 94 ? -17.867 -2.907 14.639 1.00 93.69 94 THR A C 1
ATOM 746 O O . THR A 1 94 ? -18.484 -1.845 14.685 1.00 93.69 94 THR A O 1
ATOM 749 N N . GLU A 1 95 ? -18.431 -4.055 15.016 1.00 91.88 95 GLU A N 1
ATOM 750 C CA . GLU A 1 95 ? -19.777 -4.100 15.611 1.00 91.88 95 GLU A CA 1
ATOM 751 C C . GLU A 1 95 ? -19.861 -3.346 16.946 1.00 91.88 95 GLU A C 1
ATOM 753 O O . GLU A 1 95 ? -20.894 -2.763 17.262 1.00 91.88 95 GLU A O 1
ATOM 758 N N . GLU A 1 96 ? -18.767 -3.330 17.707 1.00 90.81 96 GLU A N 1
ATOM 759 C CA . GLU A 1 96 ? -18.755 -2.838 19.087 1.00 90.81 96 GLU A CA 1
ATOM 760 C C . GLU A 1 96 ? -17.974 -1.530 19.258 1.00 90.81 96 GLU A C 1
ATOM 762 O O . GLU A 1 96 ? -18.210 -0.802 20.218 1.00 90.81 96 GLU A O 1
ATOM 767 N N . ASN A 1 97 ? -17.018 -1.229 18.370 1.00 93.12 97 ASN A N 1
ATOM 768 C CA . ASN A 1 97 ? -16.039 -0.165 18.594 1.00 93.12 97 ASN A CA 1
ATOM 769 C C . ASN A 1 97 ? -15.649 0.580 17.305 1.00 93.12 97 ASN A C 1
ATOM 771 O O . ASN A 1 97 ? -15.649 0.019 16.207 1.00 93.12 97 ASN A O 1
ATOM 775 N N . GLU A 1 98 ? -15.215 1.835 17.463 1.00 95.44 98 GLU A N 1
ATOM 776 C CA . GLU A 1 98 ? -14.440 2.563 16.452 1.00 95.44 98 GLU A CA 1
ATOM 777 C C . GLU A 1 98 ? -12.956 2.539 16.840 1.00 95.44 98 GLU A C 1
ATOM 779 O O . GLU A 1 98 ? -12.569 2.952 17.934 1.00 95.44 98 GLU A O 1
ATOM 784 N N . ILE A 1 99 ? -12.111 2.068 15.927 1.00 96.19 99 ILE A N 1
ATOM 785 C CA . ILE A 1 99 ? -10.658 2.039 16.074 1.00 96.19 99 ILE A CA 1
ATOM 786 C C . ILE A 1 99 ? -10.066 3.045 15.090 1.00 96.19 99 ILE A C 1
ATOM 788 O O . ILE A 1 99 ? -10.321 2.986 13.887 1.00 96.19 99 ILE A O 1
ATOM 792 N N . VAL A 1 100 ? -9.231 3.953 15.591 1.00 96.81 100 VAL A N 1
ATOM 793 C CA . VAL A 1 100 ? -8.530 4.941 14.766 1.00 96.81 100 VAL A CA 1
ATOM 794 C C . 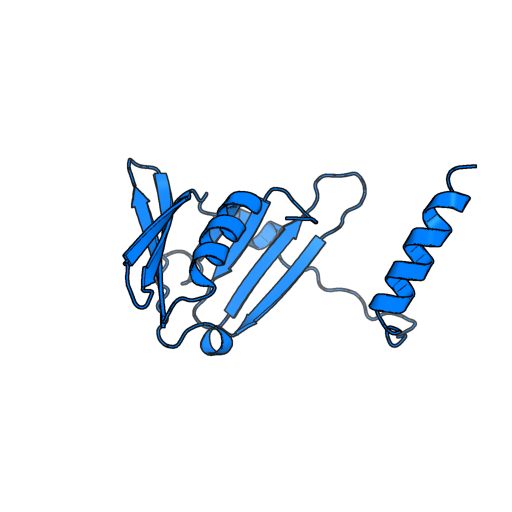VAL A 1 100 ? -7.032 4.690 14.825 1.00 96.81 100 VAL A C 1
ATOM 796 O O . VAL A 1 100 ? -6.445 4.686 15.906 1.00 96.81 100 VAL A O 1
ATOM 799 N N . GLN A 1 101 ? -6.402 4.524 13.662 1.00 95.81 101 GLN A N 1
ATOM 800 C CA . GLN A 1 101 ? -4.952 4.372 13.553 1.00 95.81 101 GLN A CA 1
ATOM 801 C C . GLN A 1 101 ? -4.359 5.351 12.553 1.00 95.81 101 GLN A C 1
ATOM 803 O O . GLN A 1 101 ? -4.798 5.427 11.409 1.00 95.81 101 GLN A O 1
ATOM 808 N N . ASP A 1 102 ? -3.322 6.066 12.976 1.00 97.06 102 ASP A N 1
ATOM 809 C CA . ASP A 1 102 ? -2.528 6.918 12.100 1.00 97.06 102 ASP A CA 1
ATOM 810 C C . ASP A 1 102 ? -1.242 6.188 11.721 1.00 97.06 102 ASP A C 1
ATOM 812 O O . ASP A 1 102 ? -0.388 5.946 12.573 1.00 97.06 102 ASP A O 1
ATOM 816 N N . VAL A 1 103 ? -1.092 5.859 10.440 1.00 97.56 103 VAL A N 1
ATOM 817 C CA . VAL A 1 103 ? 0.151 5.318 9.886 1.00 97.56 103 VAL A CA 1
ATOM 818 C C . VAL A 1 103 ? 0.955 6.478 9.303 1.00 97.56 103 VAL A C 1
ATOM 820 O O . VAL A 1 103 ? 0.519 7.053 8.302 1.00 97.56 103 VAL A O 1
ATOM 823 N N . PRO A 1 104 ? 2.114 6.844 9.882 1.00 97.62 104 PRO A N 1
ATOM 824 C CA . PRO A 1 104 ? 2.962 7.888 9.323 1.00 97.62 104 PRO A CA 1
ATOM 825 C C . PRO A 1 104 ? 3.448 7.502 7.929 1.00 97.62 104 PRO A C 1
ATOM 827 O O . PRO A 1 104 ? 3.878 6.366 7.705 1.00 97.62 104 PRO A O 1
ATOM 830 N N . VAL A 1 105 ? 3.410 8.458 7.006 1.00 97.94 105 VAL A N 1
ATOM 831 C CA . VAL A 1 105 ? 3.857 8.266 5.628 1.00 97.94 105 VAL A CA 1
ATOM 832 C C . VAL A 1 105 ? 4.750 9.407 5.165 1.00 97.94 105 VAL A C 1
ATOM 834 O O . VAL A 1 105 ? 4.647 10.547 5.618 1.00 97.94 105 VAL A O 1
ATOM 837 N N . ARG A 1 106 ? 5.613 9.106 4.201 1.00 96.94 106 ARG A N 1
ATOM 838 C CA . ARG A 1 106 ? 6.372 10.106 3.454 1.00 96.94 106 ARG A CA 1
ATOM 839 C C . ARG A 1 106 ? 5.709 10.315 2.101 1.00 96.94 106 ARG A C 1
ATOM 841 O O . ARG A 1 106 ? 5.521 9.355 1.362 1.00 96.94 106 ARG A O 1
ATOM 848 N N . LEU A 1 107 ? 5.380 11.558 1.762 1.00 96.69 107 LEU A N 1
ATOM 849 C CA . LEU A 1 107 ? 4.885 11.886 0.424 1.00 96.69 107 LEU A CA 1
ATOM 850 C C . LEU A 1 107 ? 6.010 11.715 -0.603 1.00 96.69 107 LEU A C 1
ATOM 852 O O . LEU A 1 107 ? 7.146 12.128 -0.357 1.00 96.69 107 LEU A O 1
ATOM 856 N N . LEU A 1 108 ? 5.685 11.115 -1.743 1.00 96.25 108 LEU A N 1
ATOM 857 C CA . LEU A 1 108 ? 6.595 10.954 -2.870 1.00 96.25 108 LEU A CA 1
ATOM 858 C C . LEU A 1 108 ? 6.361 12.075 -3.878 1.00 96.25 108 LEU A C 1
ATOM 860 O O . LEU A 1 108 ? 5.222 12.408 -4.210 1.00 96.25 108 LEU A O 1
ATOM 864 N N . ASN A 1 109 ? 7.448 12.657 -4.374 1.00 95.12 109 ASN A N 1
ATOM 865 C CA . ASN A 1 109 ? 7.373 13.606 -5.480 1.00 95.12 109 ASN A CA 1
ATOM 866 C C . ASN A 1 109 ? 7.303 12.873 -6.834 1.00 95.12 109 ASN A C 1
ATOM 868 O O . ASN A 1 109 ? 7.528 11.667 -6.923 1.00 95.12 109 ASN A O 1
ATOM 872 N N . ARG A 1 110 ? 7.029 13.619 -7.911 1.00 94.62 110 ARG A N 1
ATOM 873 C CA . ARG A 1 110 ? 6.899 13.061 -9.267 1.00 94.62 110 ARG A CA 1
ATOM 874 C C . ARG A 1 110 ? 8.129 12.265 -9.719 1.00 94.62 110 ARG A C 1
ATOM 876 O O . ARG A 1 110 ? 7.967 11.231 -10.353 1.00 94.62 110 ARG A O 1
ATOM 883 N N . LYS A 1 111 ? 9.334 12.734 -9.382 1.00 94.06 111 LYS A N 1
ATOM 884 C CA . LYS A 1 111 ? 10.593 12.077 -9.752 1.00 94.06 111 LYS A CA 1
ATOM 885 C C . LYS A 1 111 ? 10.729 10.717 -9.059 1.00 94.06 111 LYS A C 1
ATOM 887 O O . LYS A 1 111 ? 10.959 9.729 -9.736 1.00 94.06 111 LYS A O 1
ATOM 892 N N . GLN A 1 112 ? 10.467 10.650 -7.754 1.00 93.75 112 GLN A N 1
ATOM 893 C CA . GLN A 1 112 ? 10.514 9.401 -6.978 1.00 93.75 112 GLN A CA 1
ATOM 894 C C . GLN A 1 112 ? 9.478 8.369 -7.448 1.00 93.75 112 GLN A C 1
ATOM 896 O O . GLN A 1 112 ? 9.722 7.166 -7.400 1.00 93.75 112 GLN A O 1
ATOM 901 N N . ILE A 1 113 ? 8.309 8.829 -7.903 1.00 94.62 113 ILE A N 1
ATOM 902 C CA . ILE A 1 113 ? 7.288 7.945 -8.483 1.00 94.62 113 ILE A CA 1
ATOM 903 C C . ILE A 1 113 ? 7.770 7.377 -9.826 1.00 94.62 113 ILE A C 1
ATOM 905 O O . ILE A 1 113 ? 7.580 6.192 -10.075 1.00 94.62 113 ILE A O 1
ATOM 909 N N . ALA A 1 114 ? 8.408 8.188 -10.672 1.00 92.50 114 ALA A N 1
ATOM 910 C CA . ALA A 1 114 ? 8.935 7.733 -11.961 1.00 92.50 114 ALA A CA 1
ATOM 911 C C . ALA A 1 114 ? 10.142 6.787 -11.806 1.00 92.50 114 ALA A C 1
ATOM 913 O O . ALA A 1 114 ? 10.230 5.780 -12.492 1.00 92.50 114 ALA A O 1
ATOM 914 N N . GLU A 1 115 ? 11.042 7.059 -10.857 1.00 90.56 115 GLU A N 1
ATOM 915 C CA . GLU A 1 115 ? 12.223 6.217 -10.578 1.00 90.56 115 GLU A CA 1
ATOM 916 C C . GLU A 1 115 ? 11.874 4.806 -10.093 1.00 90.56 115 GLU A C 1
ATOM 918 O O . GLU A 1 115 ? 12.716 3.915 -10.111 1.00 90.56 115 GLU A O 1
ATOM 923 N N . THR A 1 116 ? 10.643 4.607 -9.632 1.00 87.81 116 THR A N 1
ATOM 924 C CA . THR A 1 116 ? 10.173 3.338 -9.069 1.00 87.81 116 THR A CA 1
ATOM 925 C C . THR A 1 116 ? 9.126 2.690 -9.957 1.00 87.81 116 THR A C 1
ATOM 927 O O . THR A 1 116 ? 8.389 1.829 -9.496 1.00 87.81 116 THR A O 1
ATOM 930 N N . GLU A 1 117 ? 8.981 3.151 -11.195 1.00 89.62 117 GLU A N 1
ATOM 931 C CA . GLU A 1 117 ? 8.048 2.573 -12.151 1.00 89.62 117 GLU A CA 1
ATOM 932 C C . GLU A 1 117 ? 8.429 1.126 -12.483 1.00 89.62 117 GLU A C 1
ATOM 934 O O . GLU A 1 117 ? 9.602 0.749 -12.462 1.00 89.62 117 GLU A O 1
ATOM 939 N N . GLU A 1 118 ? 7.415 0.298 -12.734 1.00 89.06 118 GLU A N 1
ATOM 940 C CA . GLU A 1 118 ? 7.641 -1.081 -13.148 1.00 89.06 118 GLU A CA 1
ATOM 941 C C . GLU A 1 118 ? 8.364 -1.092 -14.505 1.00 89.06 118 GLU A C 1
ATOM 943 O O . GLU A 1 118 ? 7.909 -0.428 -15.442 1.00 89.06 118 GLU A O 1
ATOM 948 N N . PRO A 1 119 ? 9.503 -1.796 -14.635 1.00 88.25 119 PRO A N 1
ATOM 949 C CA . PRO A 1 119 ? 10.247 -1.806 -15.882 1.00 88.25 119 PRO A CA 1
ATOM 950 C C . PRO A 1 119 ? 9.488 -2.589 -16.954 1.00 88.25 119 PRO A C 1
ATOM 952 O O . PRO A 1 119 ? 8.912 -3.645 -16.693 1.00 88.25 119 PRO A O 1
ATOM 955 N N . SER A 1 120 ? 9.573 -2.123 -18.200 1.00 87.88 120 SER A N 1
ATOM 956 C CA . SER A 1 120 ? 9.162 -2.935 -19.344 1.00 87.88 120 SER A CA 1
ATOM 957 C C . SER A 1 120 ? 10.117 -4.117 -19.482 1.00 87.88 120 SER A C 1
ATOM 959 O O . SER A 1 120 ? 11.290 -3.939 -19.814 1.00 87.88 120 SER A O 1
ATOM 961 N N . LEU A 1 121 ? 9.618 -5.327 -19.244 1.00 86.12 121 LEU A N 1
ATOM 962 C CA . LEU A 1 121 ? 10.401 -6.546 -19.411 1.00 86.12 121 LEU A CA 1
ATOM 963 C C . LEU A 1 121 ? 10.400 -6.988 -20.883 1.00 86.12 121 LEU A C 1
ATOM 965 O O . LEU A 1 121 ? 9.361 -6.898 -21.544 1.00 86.12 121 LEU A O 1
ATOM 969 N N . PRO A 1 122 ? 11.537 -7.472 -21.417 1.00 92.12 122 PRO A N 1
ATOM 970 C CA . PRO A 1 122 ? 11.558 -8.099 -22.731 1.00 92.12 122 PRO A CA 1
ATOM 971 C C . PRO A 1 122 ? 10.715 -9.379 -22.725 1.00 92.12 122 PRO A C 1
ATOM 973 O O . PRO A 1 122 ? 10.511 -10.008 -21.682 1.00 92.12 122 PRO A O 1
ATOM 976 N N . GLU A 1 123 ? 10.240 -9.791 -23.901 1.00 92.44 123 GLU A N 1
ATOM 977 C CA . GLU A 1 123 ? 9.533 -11.062 -24.016 1.00 92.44 123 GLU A CA 1
ATOM 978 C C . GLU A 1 123 ? 10.494 -12.227 -23.711 1.00 92.44 123 GLU A C 1
ATOM 980 O O . GLU A 1 123 ? 11.571 -12.298 -24.307 1.00 92.44 123 GLU A O 1
ATOM 985 N N . PRO A 1 124 ? 10.148 -13.138 -22.782 1.00 91.31 124 PRO A N 1
ATOM 986 C CA . PRO A 1 124 ? 11.019 -14.257 -22.453 1.00 91.31 124 PRO A CA 1
ATOM 987 C C . PRO A 1 124 ? 11.038 -15.289 -23.586 1.00 91.31 124 PRO A C 1
ATOM 989 O O . PRO A 1 124 ? 9.992 -15.621 -24.145 1.00 91.31 124 PRO A O 1
ATOM 992 N N . GLU A 1 125 ? 12.210 -15.871 -23.848 1.00 96.38 125 GLU A N 1
ATOM 993 C CA . GLU A 1 125 ? 12.389 -16.954 -24.833 1.00 96.38 125 GLU A CA 1
ATOM 994 C C . GLU A 1 125 ? 11.582 -18.211 -24.474 1.00 96.38 125 GLU A C 1
ATOM 996 O O . GLU A 1 125 ? 11.151 -18.963 -25.347 1.00 96.38 125 GLU A O 1
ATOM 1001 N N . VAL A 1 126 ? 11.359 -18.441 -23.175 1.00 94.94 126 VAL A N 1
ATOM 1002 C CA . VAL A 1 126 ? 10.640 -19.606 -22.655 1.00 94.94 126 VAL A CA 1
ATOM 1003 C C . VAL A 1 126 ? 9.626 -19.166 -21.604 1.00 94.94 126 VAL A C 1
ATOM 1005 O O . VAL A 1 126 ? 9.961 -18.486 -20.635 1.00 94.94 126 VAL A O 1
ATOM 1008 N N . LYS A 1 127 ? 8.374 -19.607 -21.766 1.00 91.94 127 LYS A N 1
ATOM 1009 C CA . LYS A 1 127 ? 7.281 -19.394 -20.807 1.00 91.94 127 LYS A CA 1
ATOM 1010 C C . LYS A 1 127 ? 6.884 -20.739 -20.209 1.00 91.94 127 LYS A C 1
ATOM 1012 O O . LYS A 1 127 ? 6.396 -21.614 -20.918 1.00 91.94 127 LYS A O 1
ATOM 1017 N N . ILE A 1 128 ? 7.095 -20.909 -18.906 1.00 91.69 128 ILE A N 1
ATOM 1018 C CA . ILE A 1 128 ? 6.745 -22.137 -18.182 1.00 91.69 128 ILE A CA 1
ATOM 1019 C C . ILE A 1 128 ? 5.613 -21.822 -17.211 1.00 91.69 128 ILE A C 1
ATOM 1021 O O . ILE A 1 128 ? 5.651 -20.823 -16.493 1.00 91.69 128 ILE A O 1
ATOM 1025 N N . HIS A 1 129 ? 4.607 -22.691 -17.159 1.00 91.81 129 HIS A N 1
ATOM 1026 C CA . HIS A 1 129 ? 3.565 -22.582 -16.148 1.00 91.81 129 HIS A CA 1
ATOM 1027 C C . HIS A 1 129 ? 4.121 -22.914 -14.764 1.00 91.81 129 HIS A C 1
ATOM 1029 O O . HIS A 1 129 ? 4.735 -23.963 -14.557 1.00 91.81 129 HIS A O 1
ATOM 1035 N N . MET A 1 130 ? 3.864 -22.031 -13.799 1.00 90.88 130 MET A N 1
ATOM 1036 C CA . MET A 1 130 ? 4.276 -22.255 -12.419 1.00 90.88 130 MET A CA 1
ATOM 1037 C C . MET A 1 130 ? 3.622 -23.528 -11.855 1.00 90.88 130 MET A C 1
ATOM 1039 O O . MET A 1 130 ? 2.393 -23.654 -11.891 1.00 90.88 130 MET A O 1
ATOM 1043 N N . PRO A 1 131 ? 4.406 -24.464 -11.288 1.00 89.00 131 PRO A N 1
ATOM 1044 C CA . PRO A 1 131 ? 3.857 -25.603 -10.566 1.00 89.00 131 PRO A CA 1
ATOM 1045 C C . PRO A 1 131 ? 3.212 -25.137 -9.251 1.00 89.00 131 PRO A C 1
ATOM 1047 O O . PRO A 1 131 ? 3.300 -23.974 -8.854 1.00 89.00 131 PRO A O 1
ATOM 1050 N N . LYS A 1 132 ? 2.569 -26.054 -8.516 1.00 91.44 132 LYS A N 1
ATOM 1051 C CA . LYS A 1 132 ? 1.918 -25.728 -7.233 1.00 91.44 132 LYS A CA 1
ATOM 1052 C C . LYS A 1 132 ? 2.907 -25.039 -6.277 1.00 91.44 132 LYS A C 1
ATOM 1054 O O . LYS A 1 132 ? 3.797 -25.694 -5.738 1.00 91.44 132 LYS A O 1
ATOM 1059 N N . ILE A 1 133 ? 2.692 -23.748 -5.991 1.00 90.00 133 ILE A N 1
ATOM 1060 C CA . ILE A 1 133 ? 3.594 -22.903 -5.176 1.00 90.00 133 ILE A CA 1
ATOM 1061 C C . ILE A 1 133 ? 3.921 -23.545 -3.819 1.00 90.00 133 ILE A C 1
ATOM 1063 O O . ILE A 1 133 ? 5.061 -23.493 -3.363 1.00 90.00 133 ILE A O 1
ATOM 1067 N N . LYS A 1 134 ? 2.943 -24.205 -3.179 1.00 88.81 134 LYS A N 1
ATOM 1068 C CA . LYS A 1 134 ? 3.156 -24.915 -1.903 1.00 88.81 134 LYS A CA 1
ATOM 1069 C C . LYS A 1 134 ? 4.198 -26.031 -2.024 1.00 88.81 134 LYS A C 1
ATOM 1071 O O . LYS A 1 134 ? 5.039 -26.179 -1.144 1.00 88.81 134 LYS A O 1
ATOM 1076 N N . MET A 1 135 ? 4.145 -26.799 -3.112 1.00 91.31 135 MET A N 1
ATOM 1077 C CA . MET A 1 135 ? 5.092 -27.881 -3.375 1.00 91.31 135 MET A CA 1
ATOM 1078 C C . MET A 1 135 ? 6.484 -27.316 -3.649 1.00 91.31 135 MET A C 1
ATOM 1080 O O . MET A 1 135 ? 7.449 -27.758 -3.034 1.00 91.31 135 MET A O 1
ATOM 1084 N N . LEU A 1 136 ? 6.568 -26.296 -4.507 1.00 89.88 136 LEU A N 1
ATOM 1085 C CA . LEU A 1 136 ? 7.830 -25.646 -4.848 1.00 89.88 136 LEU A CA 1
ATOM 1086 C C . LEU A 1 136 ? 8.508 -25.051 -3.608 1.00 89.88 136 LEU A C 1
ATOM 1088 O O . LEU A 1 136 ? 9.685 -25.298 -3.376 1.00 89.88 136 LEU A O 1
ATOM 1092 N N . LYS A 1 137 ? 7.751 -24.363 -2.744 1.00 88.25 137 LYS A N 1
ATOM 1093 C CA . LYS A 1 137 ? 8.252 -23.849 -1.463 1.00 88.25 137 LYS A CA 1
ATOM 1094 C C . LYS A 1 137 ? 8.828 -24.958 -0.576 1.00 88.25 137 LYS A C 1
ATOM 1096 O O . LYS A 1 137 ? 9.885 -24.770 0.019 1.00 88.25 137 LYS A O 1
ATOM 1101 N N . ASN A 1 138 ? 8.152 -26.104 -0.481 1.00 88.88 138 ASN A N 1
ATOM 1102 C CA . ASN A 1 138 ? 8.636 -27.235 0.314 1.00 88.88 138 ASN A CA 1
ATOM 1103 C C . ASN A 1 138 ? 9.942 -27.815 -0.247 1.00 88.88 138 ASN A C 1
ATOM 1105 O O . ASN A 1 138 ? 10.835 -28.137 0.531 1.00 88.88 138 ASN A O 1
ATOM 1109 N N . ILE A 1 139 ? 10.059 -27.925 -1.575 1.00 89.31 139 ILE A N 1
ATOM 1110 C CA . ILE A 1 139 ? 11.283 -28.385 -2.243 1.00 89.31 139 ILE A CA 1
ATOM 1111 C C . ILE A 1 139 ? 12.426 -27.396 -1.994 1.00 89.31 139 ILE A C 1
ATOM 1113 O O . ILE A 1 139 ? 13.468 -27.807 -1.495 1.00 89.31 139 ILE A O 1
ATOM 1117 N N . ILE A 1 140 ? 12.210 -26.098 -2.240 1.00 89.25 140 ILE A N 1
ATOM 1118 C CA . ILE A 1 140 ? 13.214 -25.043 -2.011 1.00 89.25 140 ILE A CA 1
ATOM 1119 C C . ILE A 1 140 ? 13.715 -25.071 -0.561 1.00 89.25 140 ILE A C 1
ATOM 1121 O O . ILE A 1 140 ? 14.918 -25.020 -0.320 1.00 89.25 140 ILE A O 1
ATOM 1125 N N . ASN A 1 141 ? 12.811 -25.217 0.412 1.00 86.25 141 ASN A N 1
ATOM 1126 C CA . ASN A 1 141 ? 13.189 -25.293 1.823 1.00 86.25 141 ASN A CA 1
ATOM 1127 C C . ASN A 1 141 ? 14.074 -26.508 2.142 1.00 86.25 141 ASN A C 1
ATOM 1129 O O . ASN A 1 141 ? 14.963 -26.390 2.977 1.00 86.25 141 ASN A O 1
ATOM 1133 N N . ARG A 1 142 ? 13.840 -27.659 1.495 1.00 85.69 142 ARG A N 1
ATOM 1134 C CA . ARG A 1 142 ? 14.689 -28.853 1.646 1.00 85.69 142 ARG A CA 1
ATOM 1135 C C . ARG A 1 142 ? 16.028 -28.708 0.929 1.00 85.69 142 ARG A C 1
ATOM 1137 O O . ARG A 1 142 ? 17.016 -29.247 1.396 1.00 85.69 142 ARG A O 1
ATOM 1144 N N . MET A 1 143 ? 16.069 -27.998 -0.195 1.00 86.81 143 MET A N 1
ATOM 1145 C CA . MET A 1 143 ? 17.313 -27.779 -0.939 1.00 86.81 143 MET A CA 1
ATOM 1146 C C . MET A 1 143 ? 18.237 -26.777 -0.248 1.00 86.81 143 MET A C 1
ATOM 1148 O O . MET A 1 143 ? 19.449 -26.915 -0.350 1.00 86.81 143 MET A O 1
ATOM 1152 N N . ARG A 1 144 ? 17.685 -25.814 0.504 1.00 83.44 144 ARG A N 1
ATOM 1153 C CA . ARG A 1 144 ? 18.488 -24.839 1.255 1.00 83.44 144 ARG A CA 1
ATOM 1154 C C . ARG A 1 144 ? 19.461 -25.505 2.237 1.00 83.44 144 ARG A C 1
ATOM 1156 O O . ARG A 1 144 ? 20.558 -24.999 2.404 1.00 83.44 144 ARG A O 1
ATOM 1163 N N . SER A 1 145 ? 19.095 -26.637 2.845 1.00 75.94 145 SER A N 1
ATOM 1164 C CA . SER A 1 145 ? 19.984 -27.362 3.767 1.00 75.94 145 SER A CA 1
ATOM 1165 C C . SER A 1 145 ? 21.104 -28.146 3.078 1.00 75.94 145 SER A C 1
ATOM 1167 O O . SER A 1 145 ? 21.936 -28.709 3.770 1.00 75.94 145 SER A O 1
ATOM 1169 N N . VAL A 1 146 ? 21.088 -28.252 1.746 1.00 79.00 146 VAL A N 1
ATOM 1170 C CA . VAL A 1 146 ? 22.080 -29.009 0.959 1.00 79.00 146 VAL A CA 1
ATOM 1171 C C . VAL A 1 146 ? 23.095 -28.075 0.293 1.00 79.00 146 VAL A C 1
ATOM 1173 O O . VAL A 1 146 ? 24.157 -28.517 -0.109 1.00 79.00 146 VAL A O 1
ATOM 1176 N N . SER A 1 147 ? 22.776 -26.785 0.157 1.00 65.31 147 SER A N 1
ATOM 1177 C CA . SER A 1 147 ? 23.614 -25.792 -0.531 1.00 65.31 147 SER A CA 1
ATOM 1178 C C . SER A 1 147 ? 24.575 -25.018 0.382 1.00 65.31 147 SER A C 1
ATOM 1180 O O . SER A 1 147 ? 25.211 -24.081 -0.090 1.00 65.31 147 SER A O 1
ATOM 1182 N N . GLU A 1 148 ? 24.606 -25.323 1.682 1.00 58.16 148 GLU A N 1
ATOM 1183 C CA . GLU A 1 148 ? 25.511 -24.694 2.664 1.00 58.16 148 GLU A CA 1
ATOM 1184 C C . GLU A 1 148 ? 26.721 -25.589 3.026 1.00 58.16 148 GLU A C 1
ATOM 1186 O O . GLU A 1 148 ? 27.526 -25.187 3.864 1.00 58.16 148 GLU A O 1
ATOM 1191 N N . ASP A 1 149 ? 26.870 -26.739 2.350 1.00 43.19 149 ASP A N 1
ATOM 1192 C CA . ASP A 1 149 ? 28.085 -27.575 2.276 1.00 43.19 149 ASP A CA 1
ATOM 1193 C C . ASP A 1 149 ? 28.747 -27.425 0.890 1.00 43.19 149 ASP A C 1
ATOM 1195 O O . ASP A 1 149 ? 29.997 -27.484 0.812 1.00 43.19 149 ASP A O 1
#